Protein AF-A0A959AIF6-F1 (afdb_monomer)

Radius of gyration: 32.94 Å; Cα contacts (8 Å, |Δi|>4): 212; chains: 1; bounding box: 77×75×50 Å

pLDDT: mean 80.66, std 24.21, range [24.03, 98.62]

Sequence (123 aa):
MKNTSKAGLRLALAAVLLLVVSMSMQAGHQNPPAVAAIECLSPNPGVTVQSTNSISFSWDAVSGASGYKVWYYRAGDNYTHPESTTGSTGITFSGLPPGNYQFYFATVCSGGLSDYIIIDILM

Secondary structure (DSSP, 8-state):
------------------------------PPP-------PPP--EEEEE-SSEEEEE-PPPTTEEEEEEEEEETTTTEEPPPEEESSSEEEEES--SSEEEEEEEEEETTEEPPPEEEEEE-

Mean predicted aligned error: 13.47 Å

Structure (mmCIF, N/CA/C/O backbone):
data_AF-A0A959AIF6-F1
#
_entry.id   AF-A0A959AIF6-F1
#
loop_
_atom_site.group_PDB
_atom_site.id
_atom_site.type_symbol
_atom_site.label_atom_id
_atom_site.label_alt_id
_atom_site.label_comp_id
_atom_site.label_asym_id
_atom_site.label_entity_id
_atom_site.label_seq_id
_atom_site.pdbx_PDB_ins_code
_atom_site.Cartn_x
_atom_site.Cartn_y
_atom_site.Cartn_z
_atom_site.occupancy
_atom_site.B_iso_or_equiv
_atom_site.auth_seq_id
_atom_site.auth_comp_id
_atom_site.auth_asym_id
_atom_site.auth_atom_id
_atom_site.pdbx_PDB_model_num
ATOM 1 N N . MET A 1 1 ? -58.974 -65.607 2.052 1.00 36.44 1 MET A N 1
ATOM 2 C CA . MET A 1 1 ? -58.209 -66.490 2.963 1.00 36.44 1 MET A CA 1
ATOM 3 C C . MET A 1 1 ? -56.992 -65.677 3.408 1.00 36.44 1 MET A C 1
ATOM 5 O O . MET A 1 1 ? -56.103 -65.493 2.600 1.00 36.44 1 MET A O 1
ATOM 9 N N . LYS A 1 2 ? -56.946 -64.966 4.540 1.00 36.44 2 LYS A N 1
ATOM 10 C CA . LYS A 1 2 ? -57.376 -65.225 5.931 1.00 36.44 2 LYS A CA 1
ATOM 11 C C . LYS A 1 2 ? -58.002 -63.929 6.520 1.00 36.44 2 LYS A C 1
ATOM 13 O O . LYS A 1 2 ? -57.441 -62.867 6.310 1.00 36.44 2 LYS A O 1
ATOM 18 N N . ASN A 1 3 ? -59.259 -63.911 6.968 1.00 24.03 3 ASN A N 1
ATOM 19 C CA . ASN A 1 3 ? -59.763 -64.174 8.333 1.00 24.03 3 ASN A CA 1
ATOM 20 C C . ASN A 1 3 ? -59.566 -63.005 9.340 1.00 24.03 3 ASN A C 1
ATOM 22 O O . ASN A 1 3 ? -58.493 -62.850 9.902 1.00 24.03 3 ASN A O 1
ATOM 26 N N . THR A 1 4 ? -60.671 -62.276 9.595 1.00 29.64 4 THR A N 1
ATOM 27 C CA . THR A 1 4 ? -61.223 -61.857 10.917 1.00 29.64 4 THR A CA 1
ATOM 28 C C . THR A 1 4 ? -60.363 -61.117 11.963 1.00 29.64 4 THR A C 1
ATOM 30 O O . THR A 1 4 ? -59.447 -61.697 12.525 1.00 29.64 4 THR A O 1
ATOM 33 N N . SER A 1 5 ? -60.826 -59.932 12.408 1.00 33.91 5 SER A N 1
ATOM 34 C CA . SER A 1 5 ? -61.480 -59.701 13.728 1.00 33.91 5 SER A CA 1
ATOM 35 C C . SER A 1 5 ? -61.185 -58.317 14.338 1.00 33.91 5 SER A C 1
ATOM 37 O O . SER A 1 5 ? -60.034 -57.927 14.502 1.00 33.91 5 SER A O 1
ATOM 39 N N . LYS A 1 6 ? -62.248 -57.614 14.763 1.00 42.53 6 LYS A N 1
ATOM 40 C CA . LYS A 1 6 ? -62.210 -56.495 15.724 1.00 42.53 6 LYS A CA 1
ATOM 41 C C . LYS A 1 6 ? -61.880 -57.033 17.125 1.00 42.53 6 LYS A C 1
ATOM 43 O O . LYS A 1 6 ? -62.548 -57.957 17.574 1.00 42.53 6 LYS A O 1
ATOM 48 N N . ALA A 1 7 ? -60.923 -56.427 17.821 1.00 31.62 7 ALA A N 1
ATOM 49 C CA . ALA A 1 7 ? -60.714 -56.465 19.279 1.00 31.62 7 ALA A CA 1
ATOM 50 C C . ALA A 1 7 ? -59.524 -55.533 19.568 1.00 31.62 7 ALA A C 1
ATOM 52 O O . ALA A 1 7 ? -58.576 -55.522 18.801 1.00 31.62 7 ALA A O 1
ATOM 53 N N . GLY A 1 8 ? -59.443 -54.708 20.597 1.00 33.34 8 GLY A N 1
ATOM 54 C CA . GLY A 1 8 ? -60.277 -54.431 21.747 1.00 33.34 8 GLY A CA 1
ATOM 55 C C . GLY A 1 8 ? -59.521 -53.350 22.523 1.00 33.34 8 GLY A C 1
ATOM 56 O O . GLY A 1 8 ? -58.296 -53.395 22.624 1.00 33.34 8 GLY A O 1
ATOM 57 N N . LEU A 1 9 ? -60.242 -52.351 23.018 1.00 37.19 9 LEU A N 1
ATOM 58 C CA . LEU A 1 9 ? -59.713 -51.320 23.903 1.00 37.19 9 LEU A CA 1
ATOM 59 C C . LEU A 1 9 ? -59.127 -51.995 25.155 1.00 37.19 9 LEU A C 1
ATOM 61 O O . LEU A 1 9 ? -59.864 -52.649 25.893 1.00 37.19 9 LEU A O 1
ATOM 65 N N . ARG A 1 10 ? -57.819 -51.856 25.398 1.00 44.66 10 ARG A N 1
ATOM 66 C CA . ARG A 1 10 ? -57.199 -52.221 26.678 1.00 44.66 10 ARG A CA 1
ATOM 67 C C . ARG A 1 10 ? -56.459 -51.021 27.249 1.00 44.66 10 ARG A C 1
ATOM 69 O O . ARG A 1 10 ? -55.417 -50.617 26.747 1.00 44.66 10 ARG A O 1
ATOM 76 N N . LEU A 1 11 ? -57.072 -50.460 28.290 1.00 32.00 11 LEU A N 1
ATOM 77 C CA . LEU A 1 11 ? -56.496 -49.493 29.213 1.00 32.00 11 LEU A CA 1
ATOM 78 C C . LEU A 1 11 ? -55.201 -50.066 29.804 1.00 32.00 11 LEU A C 1
ATOM 80 O O . LEU A 1 11 ? -55.224 -51.142 30.400 1.00 32.00 11 LEU A O 1
ATOM 84 N N . ALA A 1 12 ? -54.111 -49.313 29.706 1.00 37.41 12 ALA A N 1
ATOM 85 C CA . ALA A 1 12 ? -52.991 -49.419 30.628 1.00 37.41 12 ALA A CA 1
ATOM 86 C C . ALA A 1 12 ? -52.724 -48.023 31.204 1.00 37.41 12 ALA A C 1
ATOM 88 O O . ALA A 1 12 ? -52.615 -47.037 30.479 1.00 37.41 12 ALA A O 1
ATOM 89 N N . LEU A 1 13 ? -52.736 -47.972 32.529 1.00 33.00 13 LEU A N 1
ATOM 90 C CA . LEU A 1 13 ? -52.774 -46.806 33.396 1.00 33.00 13 LEU A CA 1
ATOM 91 C C . LEU A 1 13 ? -51.339 -46.475 33.845 1.00 33.00 13 LEU A C 1
ATOM 93 O O . LEU A 1 13 ? -50.735 -47.309 34.509 1.00 33.00 13 LEU A O 1
ATOM 97 N N . ALA A 1 14 ? -50.804 -45.303 33.490 1.00 32.97 14 ALA A N 1
ATOM 98 C CA . ALA A 1 14 ? -49.672 -44.609 34.139 1.00 32.97 14 ALA A CA 1
ATOM 99 C C . ALA A 1 14 ? -49.338 -43.349 33.311 1.00 32.97 14 ALA A C 1
ATOM 101 O O . ALA A 1 14 ? -49.334 -43.433 32.093 1.00 32.97 14 ALA A O 1
ATOM 102 N N . ALA A 1 15 ? -48.994 -42.163 33.804 1.00 33.78 15 ALA A N 1
ATOM 103 C CA . ALA A 1 15 ? -49.036 -41.497 35.097 1.00 33.78 15 ALA A CA 1
ATOM 104 C C . ALA A 1 15 ? -48.625 -40.027 34.788 1.00 33.78 15 ALA A C 1
ATOM 106 O O . ALA A 1 15 ? -47.697 -39.837 34.012 1.00 33.78 15 ALA A O 1
ATOM 107 N N . VAL A 1 16 ? -49.282 -39.028 35.404 1.00 40.44 16 VAL A N 1
ATOM 108 C CA . VAL A 1 16 ? -48.726 -37.685 35.743 1.00 40.44 16 VAL A CA 1
ATOM 109 C C . VAL A 1 16 ? -48.366 -36.750 34.556 1.00 40.44 16 VAL A C 1
ATOM 111 O O . VAL A 1 16 ? -47.380 -36.935 33.861 1.00 40.44 16 VAL A O 1
ATOM 114 N N . LEU A 1 17 ? -49.228 -35.794 34.181 1.00 40.12 17 LEU A N 1
ATOM 115 C CA . LEU A 1 17 ? -49.284 -34.388 34.650 1.00 40.12 17 LEU A CA 1
ATOM 116 C C . LEU A 1 17 ? -48.021 -33.545 34.349 1.00 40.12 17 LEU A C 1
ATOM 118 O O . LEU A 1 17 ? -47.016 -33.706 35.028 1.00 40.12 17 LEU A O 1
ATOM 122 N N . LEU A 1 18 ? -48.128 -32.583 33.415 1.00 42.50 18 LEU A N 1
ATOM 123 C CA . LEU A 1 18 ? -47.820 -31.148 33.610 1.00 42.50 18 LEU A CA 1
ATOM 124 C C . LEU A 1 18 ? -47.949 -30.370 32.284 1.00 42.50 18 LEU A C 1
ATOM 126 O O . LEU A 1 18 ? -47.127 -30.485 31.380 1.00 42.50 18 LEU A O 1
ATOM 130 N N . LEU A 1 19 ? -48.990 -29.537 32.195 1.00 45.84 19 LEU A N 1
ATOM 131 C CA . LEU A 1 19 ? -49.034 -28.390 31.291 1.00 45.84 19 LEU A CA 1
ATOM 132 C C . LEU A 1 19 ? -47.927 -27.424 31.719 1.00 45.84 19 LEU A C 1
ATOM 134 O O . LEU A 1 19 ? -48.052 -26.790 32.765 1.00 45.84 19 LEU A O 1
ATOM 138 N N . VAL A 1 20 ? -46.864 -27.290 30.929 1.00 51.84 20 VAL A N 1
ATOM 139 C CA . VAL A 1 20 ? -45.930 -26.172 31.091 1.00 51.84 20 VAL A CA 1
ATOM 140 C C . VAL A 1 20 ? -46.206 -25.190 29.965 1.00 51.84 20 VAL A C 1
ATOM 142 O O . VAL A 1 20 ? -45.740 -25.341 28.840 1.00 51.84 20 VAL A O 1
ATOM 145 N N . VAL A 1 21 ? -47.031 -24.192 30.276 1.00 46.97 21 VAL A N 1
ATOM 146 C CA . VAL A 1 21 ? -47.091 -22.943 29.519 1.00 46.97 21 VAL A CA 1
ATOM 147 C C . VAL A 1 21 ? -45.741 -22.264 29.726 1.00 46.97 21 VAL A C 1
ATOM 149 O O . VAL A 1 21 ? -45.525 -21.587 30.726 1.00 46.97 21 VAL A O 1
ATOM 152 N N . SER A 1 22 ? -44.799 -22.463 28.812 1.00 53.25 22 SER A N 1
ATOM 153 C CA . SER A 1 22 ? -43.560 -21.688 28.776 1.00 53.25 22 SER A CA 1
ATOM 154 C C . SER A 1 22 ? -43.827 -20.336 28.105 1.00 53.25 22 SER A C 1
ATOM 156 O O . SER A 1 22 ? -43.345 -20.044 27.016 1.00 53.25 22 SER A O 1
ATOM 158 N N . MET A 1 23 ? -44.609 -19.485 28.780 1.00 49.91 23 MET A N 1
ATOM 159 C CA . MET A 1 23 ? -44.486 -18.035 28.618 1.00 49.91 23 MET A CA 1
ATOM 160 C C . MET A 1 23 ? -43.135 -17.649 29.219 1.00 49.91 23 MET A C 1
ATOM 162 O O . MET A 1 23 ? -43.020 -17.421 30.423 1.00 49.91 23 MET A O 1
ATOM 166 N N . SER A 1 24 ? -42.090 -17.614 28.398 1.00 60.38 24 SER A N 1
ATOM 167 C CA . SER A 1 24 ? -40.828 -16.987 28.775 1.00 60.38 24 SER A CA 1
ATOM 168 C C . SER A 1 24 ? -41.056 -15.479 28.874 1.00 60.38 24 SER A C 1
ATOM 170 O O . SER A 1 24 ? -40.886 -14.723 27.922 1.00 60.38 24 SER A O 1
ATOM 172 N N . MET A 1 25 ? -41.457 -15.031 30.064 1.00 58.75 25 MET A N 1
ATOM 173 C CA . MET A 1 25 ? -41.243 -13.656 30.492 1.00 58.75 25 MET A CA 1
ATOM 174 C C . MET A 1 25 ? -39.736 -13.480 30.660 1.00 58.75 25 MET A C 1
ATOM 176 O O . MET A 1 25 ? -39.192 -13.732 31.733 1.00 58.75 25 MET A O 1
ATOM 180 N N . GLN A 1 26 ? -39.032 -13.109 29.589 1.00 58.84 26 GLN A N 1
ATOM 181 C CA . GLN A 1 26 ? -37.639 -12.715 29.737 1.00 58.84 26 GLN A CA 1
ATOM 182 C C . GLN A 1 26 ? -37.612 -11.342 30.403 1.00 58.84 26 GLN A C 1
ATOM 184 O O . GLN A 1 26 ? -37.702 -10.299 29.757 1.00 58.84 26 GLN A O 1
ATOM 189 N N . ALA A 1 27 ? -37.470 -11.362 31.725 1.00 56.22 27 ALA A N 1
ATOM 190 C CA . ALA A 1 27 ? -36.949 -10.239 32.472 1.00 56.22 27 ALA A CA 1
ATOM 191 C C . ALA A 1 27 ? -35.604 -9.827 31.846 1.00 56.22 27 ALA A C 1
ATOM 193 O O . ALA A 1 27 ? -34.635 -10.586 31.844 1.00 56.22 27 ALA A O 1
ATOM 194 N N . GLY A 1 28 ? -35.581 -8.638 31.250 1.00 50.19 28 GLY A N 1
ATOM 195 C CA . GLY A 1 28 ? -34.398 -7.794 31.143 1.00 50.19 28 GLY A CA 1
ATOM 196 C C . GLY A 1 28 ? -33.139 -8.362 30.489 1.00 50.19 28 GLY A C 1
ATOM 197 O O . GLY A 1 28 ? -32.057 -8.097 31.005 1.00 50.19 28 GLY A O 1
ATOM 198 N N . HIS A 1 29 ? -33.227 -9.005 29.321 1.00 47.03 29 HIS A N 1
ATOM 199 C CA . HIS A 1 29 ? -32.105 -8.887 28.380 1.00 47.03 29 HIS A CA 1
ATOM 200 C C . HIS A 1 29 ? -32.137 -7.467 27.809 1.00 47.03 29 HIS A C 1
ATOM 202 O O . HIS A 1 29 ? -32.697 -7.210 26.746 1.00 47.03 29 HIS A O 1
ATOM 208 N N . GLN A 1 30 ? -31.573 -6.520 28.561 1.00 48.50 30 GLN A N 1
ATOM 209 C CA . GLN A 1 30 ? -31.080 -5.305 27.934 1.00 48.50 30 GLN A CA 1
ATOM 210 C C . GLN A 1 30 ? -30.035 -5.817 26.943 1.00 48.50 30 GLN A C 1
ATOM 212 O O . GLN A 1 30 ? -29.048 -6.419 27.368 1.00 48.50 30 GLN A O 1
ATOM 217 N N . ASN A 1 31 ? -30.260 -5.648 25.640 1.00 56.78 31 ASN A N 1
ATOM 218 C CA . ASN A 1 31 ? -29.133 -5.667 24.723 1.00 56.78 31 ASN A CA 1
ATOM 219 C C . ASN A 1 31 ? -28.169 -4.626 25.316 1.00 56.78 31 ASN A C 1
ATOM 221 O O . ASN A 1 31 ? -28.610 -3.479 25.486 1.00 56.78 31 ASN A O 1
ATOM 225 N N . PRO A 1 32 ? -26.947 -4.985 25.760 1.00 63.91 32 PRO A N 1
ATOM 226 C CA . PRO A 1 32 ? -26.002 -3.959 26.175 1.00 63.91 32 PRO A CA 1
ATOM 227 C C . PRO A 1 32 ? -25.956 -2.920 25.045 1.00 63.91 32 PRO A C 1
ATOM 229 O O . PRO A 1 32 ? -26.145 -3.313 23.886 1.00 63.91 32 PRO A O 1
ATOM 232 N N . PRO A 1 33 ? -25.779 -1.611 25.327 1.00 60.88 33 PRO A N 1
ATOM 233 C CA . PRO A 1 33 ? -25.516 -0.666 24.246 1.00 60.88 33 PRO A CA 1
ATOM 234 C C . PRO A 1 33 ? -24.435 -1.316 23.395 1.00 60.88 33 PRO A C 1
ATOM 236 O O . PRO A 1 33 ? -23.429 -1.726 23.970 1.00 60.88 33 PRO A O 1
ATOM 239 N N . ALA A 1 34 ? -24.718 -1.562 22.110 1.00 59.03 34 ALA A N 1
ATOM 240 C CA . ALA A 1 34 ? -23.837 -2.330 21.245 1.00 59.03 34 ALA A CA 1
ATOM 241 C C . ALA A 1 34 ? -22.461 -1.679 21.340 1.00 59.03 34 ALA A C 1
ATOM 243 O O . ALA A 1 34 ? -22.238 -0.599 20.795 1.00 59.03 34 ALA A O 1
ATOM 244 N N . VAL A 1 35 ? -21.581 -2.274 22.143 1.00 52.88 35 VAL A N 1
ATOM 245 C CA . VAL A 1 35 ? -20.212 -1.815 22.268 1.00 52.88 35 VAL A CA 1
ATOM 246 C C . VAL A 1 35 ? -19.677 -2.132 20.892 1.00 52.88 35 VAL A C 1
ATOM 248 O O . VAL A 1 35 ? -19.582 -3.311 20.557 1.00 52.88 35 VAL A O 1
ATOM 251 N N . ALA A 1 36 ? -19.497 -1.109 20.053 1.00 56.59 36 ALA A N 1
ATOM 252 C CA . ALA A 1 36 ? -18.976 -1.299 18.712 1.00 56.59 36 ALA A CA 1
ATOM 253 C C . ALA A 1 36 ? -17.737 -2.183 18.855 1.00 56.59 36 ALA A C 1
ATOM 255 O O . ALA A 1 36 ? -16.787 -1.807 19.550 1.00 56.59 36 ALA A O 1
ATOM 256 N N . ALA A 1 37 ? -17.794 -3.397 18.304 1.00 60.19 37 ALA A N 1
ATOM 257 C CA . ALA A 1 37 ? -16.612 -4.227 18.233 1.00 60.19 37 ALA A CA 1
ATOM 258 C C . ALA A 1 37 ? -15.584 -3.388 17.472 1.00 60.19 37 ALA A C 1
ATOM 260 O O . ALA A 1 37 ? -15.894 -2.837 16.415 1.00 60.19 37 ALA A O 1
ATOM 261 N N . ILE A 1 38 ? -14.396 -3.201 18.047 1.00 63.50 38 ILE A N 1
ATOM 262 C CA . ILE A 1 38 ? -13.300 -2.575 17.312 1.00 63.50 38 ILE A CA 1
ATOM 263 C C . ILE A 1 38 ? -12.874 -3.614 16.277 1.00 63.50 38 ILE A C 1
ATOM 265 O O . ILE A 1 38 ? -12.047 -4.481 16.552 1.00 63.50 38 ILE A O 1
ATOM 269 N N . GLU A 1 39 ? -13.528 -3.587 15.120 1.00 78.38 39 GLU A N 1
ATOM 270 C CA . GLU A 1 39 ? -13.182 -4.431 13.987 1.00 78.38 39 GLU A CA 1
ATOM 271 C C . GLU A 1 39 ? -11.947 -3.838 13.315 1.00 78.38 39 GLU A C 1
ATOM 273 O O . GLU A 1 39 ? -11.905 -2.653 12.978 1.00 78.38 39 GLU A O 1
ATOM 278 N N . CYS A 1 40 ? -10.912 -4.659 13.152 1.00 89.44 40 CYS A N 1
ATOM 279 C CA . CYS A 1 40 ? -9.691 -4.233 12.486 1.00 89.44 40 CYS A CA 1
ATOM 280 C C . CYS A 1 40 ? -9.886 -4.314 10.972 1.00 89.44 40 CYS A C 1
ATOM 282 O O . CYS A 1 40 ? -9.522 -5.305 10.340 1.00 89.44 40 CYS A O 1
ATOM 284 N N . LEU A 1 41 ? -10.525 -3.291 10.406 1.00 93.56 41 LEU A N 1
ATOM 285 C CA . LEU A 1 41 ? -10.780 -3.221 8.971 1.00 93.56 41 LEU A CA 1
ATOM 286 C C . LEU A 1 41 ? -9.469 -3.073 8.193 1.00 93.56 41 LEU A C 1
ATOM 288 O O . LEU A 1 41 ? -8.544 -2.372 8.613 1.00 93.56 41 LEU A O 1
ATOM 292 N N . SER A 1 42 ? -9.404 -3.713 7.030 1.0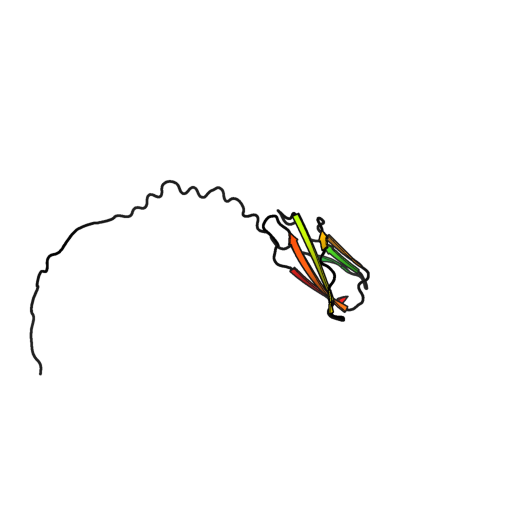0 96.12 42 SER A N 1
ATOM 293 C CA . SER A 1 42 ? -8.295 -3.529 6.099 1.00 96.12 42 SER A CA 1
ATOM 294 C C . SER A 1 42 ? -8.267 -2.094 5.558 1.00 96.12 42 SER A C 1
ATOM 296 O O . SER A 1 42 ? -9.327 -1.481 5.387 1.00 96.12 42 SER A O 1
ATOM 298 N N . PRO A 1 43 ? -7.077 -1.532 5.281 1.00 97.50 43 PRO A N 1
ATOM 299 C CA . PRO A 1 43 ? -6.983 -0.208 4.685 1.00 97.50 43 PRO A CA 1
ATOM 300 C C . PRO A 1 43 ? -7.446 -0.261 3.222 1.00 97.50 43 PRO A C 1
ATOM 302 O O . PRO A 1 43 ? -7.427 -1.320 2.602 1.00 97.50 43 PRO A O 1
ATOM 305 N N . ASN A 1 44 ? -7.799 0.889 2.644 1.00 97.69 44 ASN A N 1
ATOM 306 C CA . ASN A 1 44 ? -8.116 1.013 1.215 1.00 97.69 44 ASN A CA 1
ATOM 307 C C . ASN A 1 44 ? -7.043 1.850 0.484 1.00 97.69 44 ASN A C 1
ATOM 309 O O . ASN A 1 44 ? -7.268 3.032 0.213 1.00 97.69 44 ASN A O 1
ATOM 313 N N . PRO A 1 45 ? -5.842 1.291 0.244 1.00 98.06 45 PRO A N 1
ATOM 314 C CA . PRO A 1 45 ? -4.760 1.975 -0.457 1.00 98.06 45 PRO A CA 1
ATOM 315 C C . PRO A 1 45 ? -5.108 2.236 -1.923 1.00 98.06 45 PRO A C 1
ATOM 317 O O . PRO A 1 45 ? -5.533 1.345 -2.651 1.00 98.06 45 PRO A O 1
ATOM 320 N N . GLY A 1 46 ? -4.869 3.467 -2.364 1.00 98.00 46 GLY A N 1
ATOM 321 C CA . GLY A 1 46 ? -4.920 3.878 -3.762 1.00 98.00 46 GLY A CA 1
ATOM 322 C C . GLY A 1 46 ? -3.575 4.436 -4.216 1.00 98.00 46 GLY A C 1
ATOM 323 O O . GLY A 1 46 ? -2.871 5.086 -3.441 1.00 98.00 46 GLY A O 1
ATOM 324 N N . VAL A 1 47 ? -3.219 4.188 -5.478 1.00 98.44 47 VAL A N 1
ATOM 325 C CA . VAL A 1 47 ? -2.034 4.786 -6.111 1.00 98.44 47 VAL A CA 1
ATOM 326 C C . VAL A 1 47 ? -2.284 6.276 -6.323 1.00 98.44 47 VAL A C 1
ATOM 328 O O . VAL A 1 47 ? -3.275 6.657 -6.943 1.00 98.44 47 VAL A O 1
ATOM 331 N N . THR A 1 48 ? -1.380 7.120 -5.834 1.00 98.38 48 THR A N 1
ATOM 332 C CA . THR A 1 48 ? -1.465 8.580 -6.005 1.00 98.38 48 THR A CA 1
ATOM 333 C C . THR A 1 48 ? -0.482 9.107 -7.033 1.00 98.38 48 THR A C 1
ATOM 335 O O . THR A 1 48 ? -0.805 10.025 -7.784 1.00 98.38 48 THR A O 1
ATOM 338 N N . VAL A 1 49 ? 0.716 8.527 -7.085 1.00 98.19 49 VAL A N 1
ATOM 339 C CA . VAL A 1 49 ? 1.763 8.878 -8.046 1.00 98.19 49 VAL A CA 1
ATOM 340 C C . VAL A 1 49 ? 2.463 7.601 -8.474 1.00 98.19 49 VAL A C 1
ATOM 342 O O . VAL A 1 49 ? 2.799 6.771 -7.635 1.00 98.19 49 VAL A O 1
ATOM 345 N N . GLN A 1 50 ? 2.726 7.468 -9.769 1.00 97.88 50 GLN A N 1
ATOM 346 C CA . GLN A 1 50 ? 3.554 6.401 -10.311 1.00 97.88 50 GLN A CA 1
ATOM 347 C C . GLN A 1 50 ? 4.531 6.990 -11.330 1.00 97.88 50 GLN A C 1
ATOM 349 O O . GLN A 1 50 ? 4.142 7.742 -12.224 1.00 97.88 50 GLN A O 1
ATOM 354 N N . SER A 1 51 ? 5.808 6.659 -11.173 1.00 96.62 51 SER A N 1
ATOM 355 C CA . SER A 1 51 ? 6.882 6.966 -12.113 1.00 96.62 51 SER A CA 1
ATOM 356 C C . SER A 1 51 ? 7.583 5.675 -12.541 1.00 96.62 51 SER A C 1
ATOM 358 O O . SER A 1 51 ? 7.227 4.585 -12.102 1.00 96.62 51 SER A O 1
ATOM 360 N N . THR A 1 52 ? 8.618 5.793 -13.372 1.00 95.00 52 THR A N 1
ATOM 361 C CA . THR A 1 52 ? 9.402 4.647 -13.859 1.00 95.00 52 THR A CA 1
ATOM 362 C C . THR A 1 52 ? 10.187 3.914 -12.770 1.00 95.00 52 THR A C 1
ATOM 364 O O . THR A 1 52 ? 10.670 2.815 -13.012 1.00 95.00 52 THR A O 1
ATOM 367 N N . ASN A 1 53 ? 10.391 4.524 -11.597 1.00 97.31 53 ASN A N 1
ATOM 368 C CA . ASN A 1 53 ? 1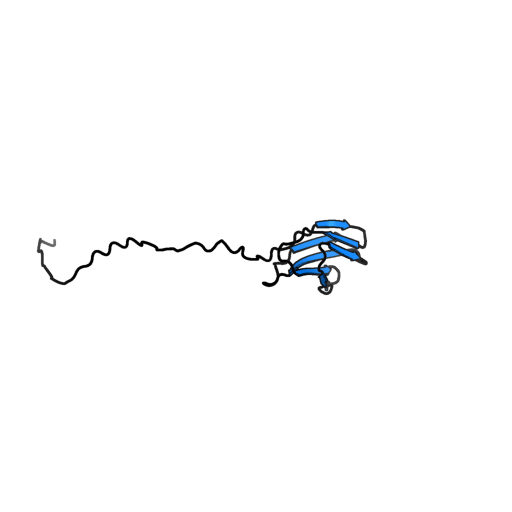1.189 3.928 -10.521 1.00 97.31 53 ASN A CA 1
ATOM 369 C C . ASN A 1 53 ? 10.668 4.214 -9.106 1.00 97.31 53 ASN A C 1
ATOM 371 O O . ASN A 1 53 ? 11.374 3.974 -8.119 1.00 97.31 53 ASN A O 1
ATOM 375 N N . SER A 1 54 ? 9.462 4.766 -8.995 1.00 98.06 54 SER A N 1
ATOM 376 C CA . SER A 1 54 ? 8.840 5.113 -7.727 1.00 98.06 54 SER A CA 1
ATOM 377 C C . SER A 1 54 ? 7.324 5.030 -7.822 1.00 98.06 54 SER A C 1
ATOM 379 O O . SER A 1 54 ? 6.734 5.296 -8.869 1.00 98.06 54 SER A O 1
ATOM 381 N N . ILE A 1 55 ? 6.696 4.670 -6.711 1.00 98.50 55 ILE A N 1
ATOM 382 C CA . ILE A 1 55 ? 5.247 4.662 -6.570 1.00 98.50 55 ILE A CA 1
ATOM 383 C C . ILE A 1 55 ? 4.855 5.158 -5.182 1.00 98.50 55 ILE A C 1
ATOM 385 O O . ILE A 1 55 ? 5.507 4.838 -4.183 1.00 98.50 55 ILE A O 1
ATOM 389 N N . SER A 1 56 ? 3.783 5.937 -5.131 1.00 98.56 56 SER A N 1
ATOM 390 C CA . SER A 1 56 ? 3.185 6.462 -3.911 1.00 98.56 56 SER A CA 1
ATOM 391 C C . SER A 1 56 ? 1.764 5.948 -3.754 1.00 98.56 56 SER A C 1
ATOM 393 O O . SER A 1 56 ? 0.997 5.889 -4.717 1.00 98.56 56 SER A O 1
ATOM 395 N N . PHE A 1 57 ? 1.415 5.630 -2.513 1.00 98.62 57 PHE A N 1
ATOM 396 C CA . PHE A 1 57 ? 0.083 5.209 -2.107 1.00 98.62 57 PHE A CA 1
ATOM 397 C C . PHE A 1 57 ? -0.455 6.123 -1.010 1.00 98.62 57 PHE A C 1
ATOM 399 O O . PHE A 1 57 ? 0.309 6.626 -0.182 1.00 98.62 57 PHE A O 1
ATOM 406 N N . SER A 1 58 ? -1.775 6.281 -0.970 1.00 98.50 58 SER A N 1
ATOM 407 C CA . SER A 1 58 ? -2.495 6.866 0.164 1.00 98.50 58 SER A CA 1
ATOM 408 C C . SER A 1 58 ? -3.774 6.096 0.453 1.0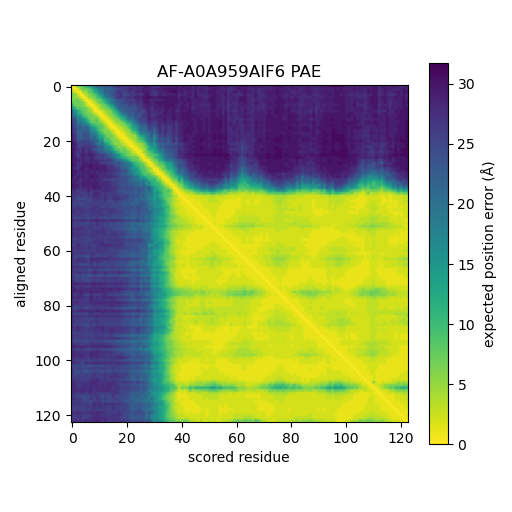0 98.50 58 SER A C 1
ATOM 410 O O . SER A 1 58 ? -4.362 5.514 -0.456 1.00 98.50 58 SER A O 1
ATOM 412 N N . TRP A 1 59 ? -4.228 6.137 1.698 1.00 98.31 59 TRP A N 1
ATOM 413 C CA . TRP A 1 59 ? -5.510 5.581 2.128 1.00 98.31 59 TRP A CA 1
ATOM 414 C C . TRP A 1 59 ? -6.159 6.487 3.171 1.00 98.31 59 TRP A C 1
ATOM 416 O O . TRP A 1 59 ? -5.518 7.378 3.730 1.00 98.31 59 TRP A O 1
ATOM 426 N N . ASP A 1 60 ? -7.432 6.238 3.452 1.00 97.06 60 ASP A N 1
ATOM 427 C CA . ASP A 1 60 ? -8.119 6.863 4.577 1.00 97.06 60 ASP A CA 1
ATOM 428 C C . ASP A 1 60 ? -7.712 6.208 5.900 1.00 97.06 60 ASP A C 1
ATOM 430 O O . ASP A 1 60 ? -7.420 5.011 5.966 1.00 97.06 60 ASP A O 1
ATOM 434 N N . ALA A 1 61 ? -7.706 6.993 6.979 1.00 96.31 61 ALA A N 1
ATOM 435 C CA . ALA A 1 61 ? -7.409 6.473 8.307 1.00 96.31 61 ALA A CA 1
ATOM 436 C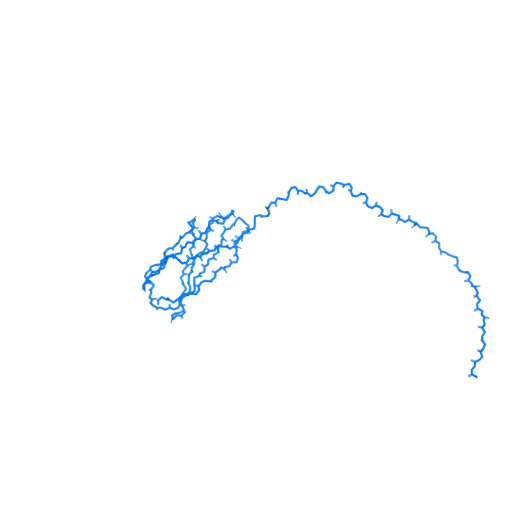 C . ALA A 1 61 ? -8.472 5.455 8.750 1.00 96.31 61 ALA A C 1
ATOM 438 O O . ALA A 1 61 ? -9.664 5.762 8.790 1.00 96.31 61 ALA A O 1
ATOM 439 N N . VAL A 1 62 ? -8.032 4.260 9.144 1.00 95.19 62 VAL A N 1
ATOM 440 C CA . VAL A 1 62 ? -8.900 3.231 9.718 1.00 95.19 62 VAL A CA 1
ATOM 441 C C . VAL A 1 62 ? -9.114 3.516 11.206 1.00 95.19 62 VAL A C 1
ATOM 443 O O . VAL A 1 62 ? -8.164 3.689 11.972 1.00 95.19 62 VAL A O 1
ATOM 446 N N . SER A 1 63 ? -10.378 3.569 11.629 1.00 91.50 63 SER A N 1
ATOM 447 C CA . SER A 1 63 ? -10.736 3.784 13.035 1.00 91.50 63 SER A CA 1
ATOM 448 C C . SER A 1 63 ? -10.198 2.655 13.917 1.00 91.50 63 SER A C 1
ATOM 450 O O . SER A 1 63 ? -10.381 1.481 13.609 1.00 91.50 63 SER A O 1
ATOM 452 N N . GLY A 1 64 ? -9.531 3.004 15.019 1.00 90.88 64 GLY A N 1
ATOM 453 C CA . GLY A 1 64 ? -8.916 2.027 15.924 1.00 90.88 64 GLY A CA 1
ATOM 454 C C . GLY A 1 64 ? -7.559 1.477 15.462 1.00 90.88 64 GLY A C 1
ATOM 455 O O . GLY A 1 64 ? -6.986 0.639 16.163 1.00 90.88 64 GLY A O 1
ATOM 456 N N . ALA A 1 65 ? -7.020 1.957 14.335 1.00 95.06 65 ALA A N 1
ATOM 457 C CA . ALA A 1 65 ? -5.681 1.601 13.883 1.00 95.06 65 ALA A CA 1
ATOM 458 C C . ALA A 1 65 ? -4.597 2.209 14.787 1.00 95.06 65 ALA A C 1
ATOM 460 O O . ALA A 1 65 ? -4.592 3.408 15.066 1.00 95.06 65 ALA A O 1
ATOM 461 N N . SER A 1 66 ? -3.640 1.383 15.201 1.00 95.44 66 SER A N 1
ATOM 462 C CA . SER A 1 66 ? -2.376 1.807 15.809 1.00 95.44 66 SER A CA 1
ATOM 463 C C . SER A 1 66 ? -1.261 1.998 14.771 1.00 95.44 66 SER A C 1
ATOM 465 O O . SER A 1 66 ? -0.241 2.613 15.077 1.00 95.44 66 SER A O 1
ATOM 467 N N . GLY A 1 67 ? -1.452 1.502 13.546 1.00 96.88 67 GLY A N 1
ATOM 468 C CA . GLY A 1 67 ? -0.543 1.687 12.418 1.00 96.88 67 GLY A CA 1
ATOM 469 C C . GLY A 1 67 ? -0.924 0.810 11.228 1.00 96.88 67 GLY A C 1
ATOM 470 O O . GLY A 1 67 ? -1.976 0.174 11.223 1.00 96.88 67 GLY A O 1
ATOM 471 N N . TYR A 1 68 ? -0.047 0.754 10.231 1.00 98.19 68 TYR A N 1
ATOM 472 C CA . TYR A 1 68 ? -0.232 -0.019 9.005 1.00 98.19 68 TYR A CA 1
ATOM 473 C C . TYR A 1 68 ? 1.042 -0.780 8.664 1.00 98.19 68 TYR A C 1
ATOM 475 O O . TYR A 1 68 ? 2.126 -0.192 8.648 1.00 98.19 68 TYR A O 1
ATOM 483 N N . LYS A 1 69 ? 0.905 -2.073 8.375 1.00 98.25 69 LYS A N 1
ATOM 484 C CA . LYS A 1 69 ? 1.969 -2.911 7.823 1.00 98.25 69 LYS A CA 1
ATOM 485 C C . LYS A 1 69 ? 1.977 -2.795 6.312 1.00 98.25 69 LYS A C 1
ATOM 487 O O . LYS A 1 69 ? 0.929 -2.901 5.676 1.00 98.25 69 LYS A O 1
ATOM 492 N N . VAL A 1 70 ? 3.167 -2.593 5.763 1.00 98.38 70 VAL A N 1
ATOM 493 C CA . VAL A 1 70 ? 3.390 -2.367 4.339 1.00 98.38 70 VAL A CA 1
ATOM 494 C C . VAL A 1 70 ? 4.667 -3.041 3.877 1.00 98.38 70 VAL A C 1
ATOM 496 O O . VAL A 1 70 ? 5.713 -2.925 4.519 1.00 98.38 70 VAL A O 1
ATOM 499 N N . TRP A 1 71 ? 4.574 -3.741 2.751 1.00 98.50 71 TRP A N 1
ATOM 500 C CA . TRP A 1 71 ? 5.698 -4.386 2.075 1.00 98.50 71 TRP A CA 1
ATOM 501 C C . TRP A 1 71 ? 5.356 -4.689 0.621 1.00 98.50 71 TRP A C 1
ATOM 503 O O . TRP A 1 71 ? 4.231 -4.462 0.178 1.00 98.50 71 TRP A O 1
ATOM 513 N N . TYR A 1 72 ? 6.330 -5.190 -0.135 1.00 98.50 72 TYR A N 1
ATOM 514 C CA . TYR A 1 72 ? 6.086 -5.660 -1.490 1.00 98.50 72 TYR A CA 1
ATOM 515 C C . TYR A 1 72 ? 6.899 -6.901 -1.833 1.00 98.50 72 TYR A C 1
ATOM 517 O O . TYR A 1 72 ? 7.987 -7.126 -1.299 1.00 98.50 72 TYR A O 1
ATOM 525 N N . TYR A 1 73 ? 6.379 -7.667 -2.781 1.00 98.44 73 TY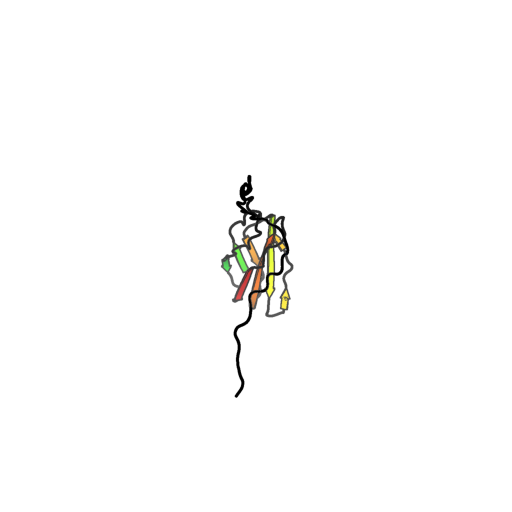R A N 1
ATOM 526 C CA . TYR A 1 73 ? 7.086 -8.732 -3.475 1.00 98.44 73 TYR A CA 1
ATOM 527 C C . TYR A 1 73 ? 7.315 -8.323 -4.930 1.00 98.44 73 TYR A C 1
ATOM 529 O O . TYR A 1 73 ? 6.420 -7.777 -5.574 1.00 98.44 73 TYR A O 1
ATOM 537 N N . ARG A 1 74 ? 8.517 -8.576 -5.450 1.00 97.50 74 ARG A N 1
ATOM 538 C CA . ARG A 1 74 ? 8.889 -8.358 -6.848 1.00 97.50 74 ARG A CA 1
ATOM 539 C C . ARG A 1 74 ? 9.101 -9.709 -7.519 1.00 97.50 74 ARG A C 1
ATOM 541 O O . ARG A 1 74 ? 10.045 -10.434 -7.207 1.00 97.50 74 ARG A O 1
ATOM 548 N N . ALA A 1 75 ? 8.228 -10.032 -8.469 1.00 94.19 75 ALA A N 1
ATOM 549 C CA . ALA A 1 75 ? 8.191 -11.355 -9.086 1.00 94.19 75 ALA A CA 1
ATOM 550 C C . ALA A 1 75 ? 9.406 -11.639 -9.985 1.00 94.19 75 ALA A C 1
ATOM 552 O O . ALA A 1 75 ? 9.862 -12.776 -10.058 1.00 94.19 75 ALA A O 1
ATOM 553 N N . GLY A 1 76 ? 9.953 -10.611 -10.645 1.00 90.88 76 GLY A N 1
ATOM 554 C CA . GLY A 1 76 ? 11.028 -10.773 -11.634 1.00 90.88 76 GLY A CA 1
ATOM 555 C C . GLY A 1 76 ? 12.311 -11.409 -11.088 1.00 90.88 76 GLY A C 1
ATOM 556 O O . GLY A 1 76 ? 13.003 -12.114 -11.817 1.00 90.88 76 GLY A O 1
ATOM 557 N N . ASP A 1 77 ? 12.614 -11.198 -9.808 1.00 94.19 77 ASP A N 1
ATOM 558 C CA . ASP A 1 77 ? 13.804 -11.725 -9.132 1.00 94.19 77 ASP A CA 1
ATOM 559 C C . ASP A 1 77 ? 13.489 -12.383 -7.781 1.00 94.19 77 ASP A C 1
ATOM 561 O O . ASP A 1 77 ? 14.399 -12.678 -7.009 1.00 94.19 77 ASP A O 1
ATOM 565 N N . ASN A 1 78 ? 12.209 -12.657 -7.509 1.00 96.12 78 ASN A N 1
ATOM 566 C CA . ASN A 1 78 ? 11.727 -13.230 -6.249 1.00 96.12 78 ASN A CA 1
ATOM 567 C C . ASN A 1 78 ? 12.155 -12.430 -5.006 1.00 96.12 78 ASN A C 1
ATOM 569 O O . ASN A 1 78 ? 12.378 -13.000 -3.935 1.00 96.12 78 ASN A O 1
ATOM 573 N N . TYR A 1 79 ? 12.290 -11.112 -5.138 1.00 97.19 79 TYR A N 1
ATOM 574 C CA . TYR A 1 79 ? 12.693 -10.253 -4.035 1.00 97.19 79 TYR A CA 1
ATOM 575 C C . TYR A 1 79 ? 11.496 -9.869 -3.159 1.00 97.19 79 TYR A C 1
ATOM 577 O O . TYR A 1 79 ? 10.498 -9.345 -3.650 1.00 97.19 79 TYR A O 1
ATOM 585 N N . THR A 1 80 ? 11.633 -10.046 -1.844 1.00 98.06 80 THR A N 1
ATOM 586 C CA . THR A 1 80 ? 10.670 -9.557 -0.849 1.00 98.06 80 THR A CA 1
ATOM 587 C C . THR A 1 80 ? 11.269 -8.380 -0.096 1.00 98.06 80 THR A C 1
ATOM 589 O O . THR A 1 80 ? 12.312 -8.504 0.552 1.00 98.06 80 THR A O 1
ATOM 592 N N . HIS A 1 81 ? 10.598 -7.234 -0.160 1.00 97.69 81 HIS A N 1
ATOM 593 C CA . HIS A 1 81 ? 10.942 -6.093 0.672 1.00 97.69 81 HIS A CA 1
ATOM 594 C C . HIS A 1 81 ? 10.586 -6.383 2.135 1.00 97.69 81 HIS A C 1
ATOM 596 O O . HIS A 1 81 ? 9.502 -6.914 2.388 1.00 97.69 81 HIS A O 1
ATOM 602 N N . PRO A 1 82 ? 11.450 -6.027 3.103 1.00 97.00 82 PRO A N 1
ATOM 603 C CA . PRO A 1 82 ? 11.132 -6.176 4.513 1.00 97.00 82 PRO A CA 1
ATOM 604 C C . PRO A 1 82 ? 9.829 -5.472 4.878 1.00 97.00 82 PRO A C 1
ATOM 606 O O . PRO A 1 82 ? 9.545 -4.371 4.408 1.00 97.00 82 PRO A O 1
ATOM 609 N N . GLU A 1 83 ? 9.058 -6.098 5.757 1.00 96.94 83 GLU A N 1
ATOM 610 C CA . GLU A 1 83 ? 7.863 -5.468 6.288 1.00 96.94 83 GLU A CA 1
ATOM 611 C C . GLU A 1 83 ? 8.201 -4.260 7.154 1.00 96.94 83 GLU A C 1
ATOM 613 O O . GLU A 1 83 ? 9.041 -4.325 8.053 1.00 96.94 83 GLU A O 1
ATOM 618 N N . SER A 1 84 ? 7.511 -3.155 6.880 1.00 94.88 84 SER A N 1
ATOM 619 C CA . SER A 1 84 ? 7.583 -1.926 7.654 1.00 94.88 84 SER A CA 1
ATOM 620 C C . SER A 1 84 ? 6.228 -1.624 8.281 1.00 94.88 84 SER A C 1
ATOM 622 O O . SER A 1 84 ? 5.184 -1.932 7.708 1.00 94.88 84 SER A O 1
ATOM 624 N N . THR A 1 85 ? 6.240 -1.021 9.469 1.00 96.81 85 THR A N 1
ATOM 625 C CA . THR A 1 85 ? 5.032 -0.499 10.117 1.00 96.81 85 THR A CA 1
ATOM 626 C C . THR A 1 85 ? 5.107 1.020 10.165 1.00 96.81 85 THR A C 1
ATOM 628 O O . THR A 1 85 ? 6.089 1.576 10.654 1.00 96.81 85 THR A O 1
ATOM 631 N N . THR A 1 86 ? 4.068 1.692 9.677 1.00 96.81 86 THR A N 1
ATOM 632 C CA . THR A 1 86 ? 3.963 3.156 9.677 1.00 96.81 86 THR A CA 1
ATOM 633 C C . THR A 1 86 ? 2.704 3.621 10.402 1.00 96.81 86 THR A C 1
ATOM 635 O O . THR A 1 86 ? 1.670 2.960 10.350 1.00 96.81 86 THR A O 1
ATOM 638 N N . GLY A 1 87 ? 2.780 4.769 11.077 1.00 96.44 87 GLY A N 1
ATOM 639 C CA . GLY A 1 87 ? 1.608 5.461 11.628 1.00 96.44 87 GLY A CA 1
ATOM 640 C C . GLY A 1 87 ? 0.933 6.410 10.629 1.00 96.44 87 GLY A C 1
ATOM 641 O O . GLY A 1 87 ? -0.110 6.979 10.933 1.00 96.44 87 GLY A O 1
ATOM 642 N N . SER A 1 88 ? 1.531 6.616 9.452 1.00 97.31 88 SER A N 1
ATOM 643 C CA . SER A 1 88 ? 1.002 7.494 8.403 1.00 97.31 88 SER A CA 1
ATOM 644 C C . SER A 1 88 ? 0.021 6.762 7.487 1.00 97.31 88 SER A C 1
ATOM 646 O O . SER A 1 88 ? 0.100 5.549 7.319 1.00 97.31 88 SER A O 1
ATOM 648 N N . THR A 1 89 ? -0.864 7.515 6.833 1.00 97.88 89 THR A N 1
ATOM 649 C CA . THR A 1 89 ? -1.853 7.002 5.868 1.00 97.88 89 THR A CA 1
ATOM 650 C C . THR A 1 89 ? -1.393 7.132 4.412 1.00 97.88 89 THR A C 1
ATOM 6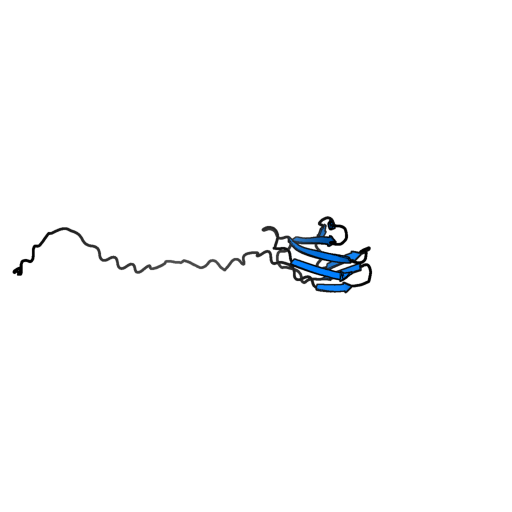52 O O . THR A 1 89 ? -2.170 7.391 3.492 1.00 97.88 89 THR A O 1
ATOM 655 N N . GLY A 1 90 ? -0.087 6.991 4.205 1.00 97.50 90 GLY A N 1
ATOM 656 C CA . GLY A 1 90 ? 0.537 7.034 2.895 1.00 97.50 90 GLY A CA 1
ATOM 657 C C . GLY A 1 90 ? 1.999 6.620 2.962 1.00 97.50 90 GLY A C 1
ATOM 658 O O . GLY A 1 90 ? 2.647 6.728 4.007 1.00 97.50 90 GLY A O 1
ATOM 659 N N . ILE A 1 91 ? 2.507 6.117 1.842 1.00 98.25 91 ILE A N 1
ATOM 660 C CA . ILE A 1 91 ? 3.889 5.655 1.712 1.00 98.25 91 ILE A CA 1
ATOM 661 C C . ILE A 1 91 ? 4.379 5.832 0.278 1.00 98.25 91 ILE A C 1
ATOM 663 O O . ILE A 1 91 ? 3.611 5.684 -0.672 1.00 98.25 91 ILE A O 1
ATOM 667 N N . THR A 1 92 ? 5.672 6.113 0.137 1.00 98.12 92 THR A N 1
ATOM 668 C CA . THR A 1 92 ? 6.361 6.144 -1.152 1.00 98.12 92 THR A CA 1
ATOM 669 C C . THR A 1 92 ? 7.466 5.105 -1.157 1.00 98.12 92 THR A C 1
ATOM 671 O O . THR A 1 92 ? 8.326 5.102 -0.275 1.00 98.12 92 THR A O 1
ATOM 674 N N . PHE A 1 93 ? 7.465 4.259 -2.181 1.00 97.81 93 PHE A N 1
ATOM 675 C CA . PHE A 1 93 ? 8.574 3.375 -2.506 1.00 97.81 93 PHE A CA 1
ATOM 676 C C . PHE A 1 93 ? 9.370 3.984 -3.662 1.00 97.81 93 PHE A C 1
ATOM 678 O O . PHE A 1 93 ? 8.796 4.448 -4.647 1.00 97.81 93 PHE A O 1
ATOM 685 N N . SER A 1 94 ? 10.695 3.984 -3.542 1.00 97.50 94 SER A N 1
ATOM 686 C CA . SER A 1 94 ? 11.618 4.561 -4.526 1.00 97.50 94 SER A CA 1
ATOM 687 C C . SER A 1 94 ? 12.725 3.571 -4.863 1.00 97.50 94 SER A C 1
ATOM 689 O O . SER A 1 94 ? 13.006 2.659 -4.086 1.00 97.50 94 SER A O 1
ATOM 691 N N . GLY A 1 95 ? 13.383 3.773 -6.005 1.00 96.81 95 GLY A N 1
ATOM 692 C CA . GLY A 1 95 ? 14.462 2.889 -6.449 1.00 96.81 95 GLY A CA 1
ATOM 693 C C . GLY A 1 95 ? 13.947 1.515 -6.869 1.00 96.81 95 GLY A C 1
ATOM 694 O O . GLY A 1 95 ? 14.619 0.512 -6.649 1.00 96.81 95 GLY A O 1
ATOM 695 N N . LEU A 1 96 ? 12.742 1.473 -7.435 1.00 97.19 96 LEU A N 1
ATOM 696 C CA . LEU A 1 96 ? 12.109 0.268 -7.946 1.00 97.19 96 LEU A CA 1
ATOM 697 C C . LEU A 1 96 ? 12.568 0.034 -9.395 1.00 97.19 96 LEU A C 1
ATOM 699 O O . LEU A 1 96 ? 12.274 0.865 -10.250 1.00 97.19 96 LEU A O 1
ATOM 703 N N . PRO A 1 97 ? 13.312 -1.042 -9.701 1.00 96.12 97 PRO A N 1
ATOM 704 C CA . PRO A 1 97 ? 13.568 -1.432 -11.082 1.00 96.12 97 PRO A CA 1
ATOM 705 C C . PRO A 1 97 ? 12.264 -1.789 -11.818 1.00 96.12 97 PRO A C 1
ATOM 707 O O . PRO A 1 97 ? 11.295 -2.178 -11.165 1.00 96.12 97 PRO A O 1
ATOM 710 N N . PRO A 1 98 ? 12.240 -1.731 -13.160 1.00 95.88 98 PRO A N 1
ATOM 711 C CA . PRO A 1 98 ? 11.093 -2.191 -13.938 1.00 95.88 98 PRO A CA 1
ATOM 712 C C . PRO A 1 98 ? 10.738 -3.646 -13.620 1.00 95.88 98 PRO A C 1
ATOM 714 O O . PRO A 1 98 ? 11.629 -4.490 -13.465 1.00 95.88 98 PRO A O 1
ATOM 717 N N . GLY A 1 99 ? 9.444 -3.951 -13.542 1.00 95.69 99 GLY A N 1
ATOM 718 C CA . GLY A 1 99 ? 8.979 -5.306 -13.249 1.00 95.69 99 GLY A CA 1
ATOM 719 C C . GLY A 1 99 ? 7.607 -5.371 -12.590 1.00 95.69 99 GLY A C 1
ATOM 720 O O . GLY A 1 99 ? 6.948 -4.361 -12.362 1.00 95.69 99 GLY A O 1
ATOM 721 N N . ASN A 1 100 ? 7.174 -6.594 -12.289 1.00 97.75 100 ASN A N 1
ATOM 722 C CA . ASN A 1 100 ? 5.886 -6.873 -11.663 1.00 97.75 100 ASN A CA 1
ATOM 723 C C . ASN A 1 100 ? 6.027 -6.909 -10.139 1.00 97.75 100 ASN A C 1
ATOM 725 O O . ASN A 1 100 ? 6.847 -7.660 -9.597 1.00 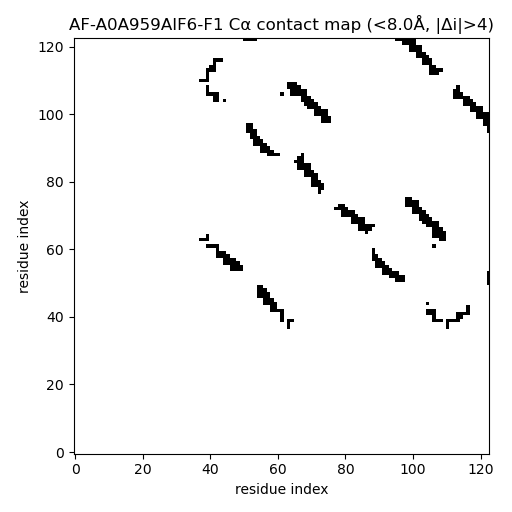97.75 100 ASN A O 1
ATOM 729 N N . TYR A 1 101 ? 5.193 -6.121 -9.473 1.00 98.44 101 TYR A N 1
ATOM 730 C CA . TYR A 1 101 ? 5.164 -5.937 -8.032 1.00 98.44 101 TYR A CA 1
ATOM 731 C C . TYR A 1 101 ? 3.802 -6.305 -7.466 1.00 98.44 101 TYR A C 1
ATOM 733 O O . TYR A 1 101 ? 2.777 -6.028 -8.080 1.00 98.44 101 TYR A O 1
ATOM 741 N N . GLN A 1 102 ? 3.812 -6.853 -6.257 1.00 98.56 102 GLN A N 1
ATOM 742 C CA . GLN A 1 102 ? 2.632 -7.038 -5.423 1.00 98.56 102 GLN A CA 1
A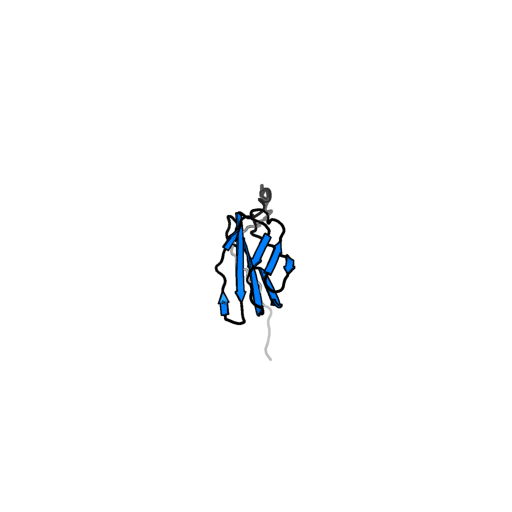TOM 743 C C . GLN A 1 102 ? 2.861 -6.256 -4.136 1.00 98.56 102 GLN A C 1
ATOM 745 O O . GLN A 1 102 ? 3.762 -6.595 -3.367 1.00 98.56 102 GLN A O 1
ATOM 750 N N . PHE A 1 103 ? 2.103 -5.184 -3.925 1.00 98.56 103 PHE A N 1
ATOM 751 C CA . PHE A 1 103 ? 2.171 -4.371 -2.713 1.00 98.56 103 PHE A CA 1
ATOM 752 C C . PHE A 1 103 ? 1.124 -4.844 -1.711 1.00 98.56 103 PHE A C 1
ATOM 754 O O . PHE A 1 103 ? -0.044 -4.984 -2.061 1.00 98.56 103 PHE A O 1
ATOM 761 N N . TYR A 1 104 ? 1.546 -5.061 -0.470 1.00 98.62 104 TYR A N 1
ATOM 762 C CA . TYR A 1 104 ? 0.737 -5.612 0.608 1.00 98.62 104 TYR A CA 1
ATOM 763 C C . TYR A 1 104 ? 0.485 -4.553 1.671 1.00 98.62 104 TYR A C 1
ATOM 765 O O . TYR A 1 104 ? 1.423 -3.890 2.118 1.00 98.62 104 TYR A O 1
ATOM 773 N N . PHE A 1 105 ? -0.767 -4.440 2.107 1.00 98.56 105 PHE A N 1
ATOM 774 C CA . PHE A 1 105 ? -1.197 -3.482 3.121 1.00 98.56 105 PHE A CA 1
ATOM 775 C C . PHE A 1 105 ? -2.105 -4.161 4.141 1.00 98.56 105 PHE A C 1
ATOM 777 O O . PHE A 1 105 ? -3.084 -4.795 3.759 1.00 98.56 105 PHE A O 1
ATOM 784 N N . ALA A 1 106 ? -1.826 -3.988 5.429 1.00 98.12 106 ALA A N 1
ATOM 785 C CA . ALA A 1 106 ? -2.712 -4.418 6.508 1.00 98.12 106 ALA A CA 1
ATOM 786 C C . ALA A 1 106 ? -2.768 -3.359 7.611 1.00 98.12 106 ALA A C 1
ATOM 788 O O . ALA A 1 106 ? -1.784 -2.664 7.872 1.00 98.12 106 ALA A O 1
ATOM 789 N N . THR A 1 107 ? -3.909 -3.249 8.279 1.00 98.06 107 THR A N 1
ATOM 790 C CA . THR A 1 107 ? -4.075 -2.397 9.456 1.00 98.06 107 THR A CA 1
ATOM 791 C C . THR A 1 107 ? -3.596 -3.152 10.690 1.00 98.06 107 THR A C 1
ATOM 793 O O . THR A 1 107 ? -3.887 -4.336 10.868 1.00 98.06 107 THR A O 1
ATOM 796 N N . VAL A 1 108 ? -2.869 -2.457 11.559 1.00 96.50 108 VAL A N 1
ATOM 797 C CA . VAL A 1 108 ? -2.535 -2.912 12.908 1.00 96.50 108 VAL A CA 1
ATOM 798 C C . VAL A 1 108 ? -3.526 -2.283 13.872 1.00 96.50 108 VAL A C 1
ATOM 800 O O . VAL A 1 108 ? -3.658 -1.062 13.904 1.00 96.50 108 VAL A O 1
ATOM 803 N N . CYS A 1 109 ? -4.211 -3.101 14.665 1.00 92.69 109 CYS A N 1
ATOM 804 C CA . CYS A 1 109 ? -5.137 -2.658 15.703 1.00 92.69 109 CYS A CA 1
ATOM 805 C C . CYS A 1 109 ? -4.785 -3.310 17.044 1.00 92.69 109 CYS A C 1
ATOM 807 O O . CYS A 1 109 ? -3.998 -4.254 17.116 1.00 92.69 109 CYS A O 1
ATOM 809 N N . SER A 1 110 ? -5.408 -2.846 18.130 1.00 87.25 110 SER A N 1
ATOM 810 C CA . SER A 1 110 ? -5.242 -3.461 19.457 1.00 87.25 110 SER A CA 1
ATOM 811 C C . SER A 1 110 ? -5.653 -4.940 19.493 1.00 87.25 110 SER A C 1
ATOM 813 O O . SER A 1 110 ? -5.070 -5.715 20.246 1.00 87.25 110 SER A O 1
ATOM 815 N N . GLY A 1 111 ? -6.635 -5.330 18.672 1.00 82.56 111 GLY A N 1
ATOM 816 C CA . GLY A 1 111 ? -7.140 -6.701 18.564 1.00 82.56 111 GLY A CA 1
ATOM 817 C C . GLY A 1 111 ? -6.357 -7.622 17.622 1.00 82.56 111 GLY A C 1
ATOM 818 O O . GLY A 1 111 ? -6.687 -8.802 17.553 1.00 82.56 111 GLY A O 1
ATOM 819 N N . GLY A 1 112 ? -5.346 -7.122 16.899 1.00 89.38 112 GLY A N 1
ATOM 820 C CA . GLY A 1 112 ? -4.559 -7.919 15.953 1.00 89.38 112 GLY A CA 1
ATOM 821 C C . GLY A 1 112 ? -4.285 -7.210 14.626 1.00 89.38 112 GLY A C 1
ATOM 822 O O . GLY A 1 112 ? -4.157 -5.987 14.573 1.00 89.38 112 GLY A O 1
ATOM 823 N N . LEU A 1 113 ? -4.171 -8.002 13.559 1.00 93.69 113 LEU A N 1
ATOM 824 C CA . LEU A 1 113 ? -3.996 -7.531 12.184 1.00 93.69 113 LEU A CA 1
ATOM 825 C C . LEU A 1 113 ? -5.272 -7.750 11.379 1.00 93.69 113 LEU A C 1
ATOM 827 O O . LEU A 1 113 ? -5.944 -8.764 11.565 1.00 93.69 113 LEU A O 1
ATOM 831 N N . SER A 1 114 ? -5.569 -6.819 10.474 1.00 95.62 114 SER A N 1
ATOM 832 C CA . SER A 1 114 ? -6.549 -7.051 9.413 1.00 95.62 114 SER A CA 1
ATOM 833 C C . SER A 1 114 ? -6.022 -8.071 8.399 1.00 95.62 114 SER A C 1
ATOM 835 O O . SER A 1 114 ? -4.822 -8.358 8.350 1.00 95.62 114 SER A O 1
ATOM 837 N N . ASP A 1 115 ? -6.892 -8.524 7.499 1.00 95.88 115 ASP A N 1
ATOM 838 C CA . ASP A 1 115 ? -6.445 -9.175 6.268 1.00 95.88 115 ASP A CA 1
ATOM 839 C C . ASP A 1 115 ? -5.608 -8.211 5.413 1.00 95.88 115 ASP A C 1
ATOM 841 O O . ASP A 1 115 ? -5.791 -6.983 5.468 1.00 95.88 115 ASP A O 1
ATOM 845 N N . TYR A 1 116 ? -4.699 -8.775 4.613 1.00 96.81 116 TYR A N 1
ATOM 846 C CA . TYR A 1 116 ? -3.888 -8.005 3.674 1.00 96.81 116 TYR A CA 1
ATOM 847 C C . TYR A 1 116 ? -4.670 -7.681 2.402 1.00 96.81 116 TYR A C 1
ATOM 849 O O . TYR A 1 116 ? -5.242 -8.562 1.761 1.00 96.81 116 TYR A O 1
ATOM 857 N N . ILE A 1 117 ? -4.593 -6.419 1.990 1.00 98.19 117 ILE A N 1
ATOM 858 C CA . ILE A 1 117 ? -4.926 -5.982 0.636 1.00 98.19 117 ILE A CA 1
ATOM 859 C C . ILE A 1 117 ? -3.676 -6.083 -0.224 1.00 98.19 117 ILE A C 1
ATOM 861 O O . ILE A 1 117 ? -2.597 -5.657 0.193 1.00 98.19 117 ILE A O 1
ATOM 865 N N . ILE A 1 118 ? -3.843 -6.635 -1.423 1.00 98.19 118 ILE A N 1
ATOM 866 C CA . ILE A 1 118 ? -2.778 -6.814 -2.405 1.00 98.19 118 ILE A CA 1
ATOM 867 C C . ILE A 1 118 ? -3.096 -5.946 -3.617 1.00 98.19 118 ILE A C 1
ATOM 869 O O . ILE A 1 118 ? -4.205 -6.010 -4.148 1.00 98.19 118 ILE A O 1
ATOM 873 N N . ILE A 1 119 ? -2.128 -5.141 -4.047 1.00 98.19 119 ILE A N 1
ATOM 874 C CA . ILE A 1 119 ? -2.203 -4.355 -5.279 1.00 98.19 119 ILE A CA 1
ATOM 875 C C . ILE A 1 119 ? -1.081 -4.808 -6.207 1.00 98.19 119 ILE A C 1
ATOM 877 O O . ILE A 1 119 ? 0.099 -4.612 -5.905 1.00 98.19 119 ILE A O 1
ATOM 881 N N . ASP A 1 120 ? -1.458 -5.380 -7.347 1.00 98.00 120 ASP A N 1
ATOM 882 C CA . ASP A 1 120 ? -0.529 -5.727 -8.416 1.00 98.00 120 ASP A CA 1
ATOM 883 C C . ASP A 1 120 ? -0.213 -4.496 -9.276 1.00 98.00 120 ASP A C 1
ATOM 885 O O . ASP A 1 120 ? -1.112 -3.814 -9.772 1.00 98.00 120 ASP A O 1
ATOM 889 N N . ILE A 1 121 ? 1.075 -4.216 -9.471 1.00 97.19 121 ILE A N 1
ATOM 890 C CA . ILE A 1 121 ? 1.571 -3.062 -10.226 1.00 97.19 121 ILE A CA 1
ATOM 891 C C . ILE A 1 121 ? 2.681 -3.507 -11.176 1.00 97.19 121 ILE A C 1
ATOM 893 O O . ILE A 1 121 ? 3.572 -4.270 -10.807 1.00 97.19 121 ILE A O 1
ATOM 897 N N . LEU A 1 122 ? 2.653 -2.980 -12.398 1.00 96.56 122 LEU A N 1
ATOM 898 C CA . LEU A 1 122 ? 3.781 -3.024 -13.324 1.00 96.56 122 LEU A CA 1
ATOM 899 C C . LEU A 1 122 ? 4.516 -1.680 -13.259 1.00 96.56 122 LEU A C 1
ATOM 901 O O . LEU A 1 122 ? 3.898 -0.644 -13.511 1.00 96.56 122 LEU A O 1
ATOM 905 N N . MET A 1 123 ? 5.799 -1.714 -12.893 1.00 93.88 123 MET A N 1
ATOM 906 C CA . MET A 1 123 ? 6.714 -0.562 -12.878 1.00 93.88 123 MET A CA 1
ATOM 907 C C . MET A 1 123 ? 7.466 -0.421 -14.198 1.00 93.88 123 MET A C 1
ATOM 909 O O . MET A 1 123 ? 7.830 -1.475 -14.773 1.00 93.88 123 MET A O 1
#

Foldseek 3Di:
DDDDDDDDDDDDDDDDDDDDPPPPPPDDPPVPPPPPDLDFAFWDWDWDDDDQFKTKIFTDDRPQFPWKWKWKAFPVVRDTGDIDTGRHRMDMDGRHHFGKMWMWMWTQHPVGIDDIDIDIDTD

Solvent-accessible surface area (backbone atoms only — not comparable to full-atom values): 7789 Å² total; per-residue (Å²): 141,84,84,89,81,95,82,74,96,75,93,79,90,84,80,84,91,81,91,76,84,80,77,78,77,74,80,78,78,67,76,66,77,78,71,75,73,84,60,56,57,53,56,62,75,40,81,74,45,77,52,74,35,34,42,26,37,37,36,68,84,55,78,75,51,74,28,30,40,40,36,37,39,31,66,84,76,71,45,68,52,74,79,42,77,38,79,61,56,55,54,74,52,67,85,42,71,69,41,46,33,39,37,38,36,23,21,30,27,90,89,46,69,23,63,70,43,76,46,81,44,79,66

Nearest PDB structures (foldseek):
  7y8h-assembly1_A  TM=8.172E-01  e=8.294E-05  Chelicerata
  7y8h-assembly2_B  TM=8.155E-01  e=5.980E-04  Chelicerata
  5aoq-assembly1_B  TM=7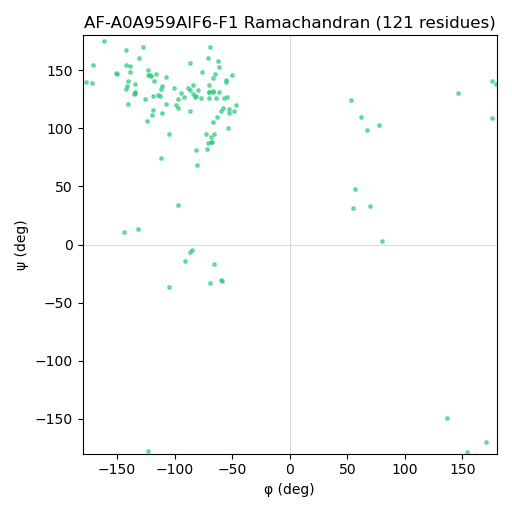.228E-01  e=2.125E-01  Bombyx mori
  5f7s-assembly2_B  TM=6.769E-01  e=6.926E-02  Trueperella pyogenes
  5i0e-assembly1_B  TM=5.844E-01  e=7.305E-02  Trueperella pyogenes